Protein AF-A0A8K1D8U2-F1 (afdb_monomer)

pLDDT: mean 76.99, std 15.85, range [42.41, 95.38]

Secondary structure (DSSP, 8-state):
---HHHHHHHHHHHHHHHHHHHH-HHHHHHHHHHTTSS-SSHHHHHHHHHH-TT--HHHHHHHHHSTTTSTTS----STHHHHHHHHHHHHHHHHHSTTT----

Structure (mmCIF, N/CA/C/O backbone):
data_AF-A0A8K1D8U2-F1
#
_entry.id   AF-A0A8K1D8U2-F1
#
loop_
_atom_site.group_PDB
_atom_site.id
_atom_site.type_symbol
_atom_site.label_atom_id
_atom_site.label_alt_id
_atom_site.label_comp_id
_atom_site.label_asym_id
_atom_site.label_entity_id
_atom_site.label_seq_id
_atom_site.pdbx_PDB_ins_code
_atom_site.Cartn_x
_atom_site.Cartn_y
_atom_site.Cartn_z
_atom_site.occupancy
_atom_site.B_iso_or_equiv
_atom_site.auth_seq_id
_atom_site.auth_comp_id
_atom_site.auth_asym_id
_atom_site.auth_atom_id
_atom_site.pdbx_PDB_model_num
ATOM 1 N N . MET A 1 1 ? -29.006 2.093 9.162 1.00 42.41 1 MET A N 1
ATOM 2 C CA . MET A 1 1 ? -28.616 3.421 8.634 1.00 42.41 1 MET A CA 1
ATOM 3 C C . MET A 1 1 ? -27.496 3.972 9.512 1.00 42.41 1 MET A C 1
ATOM 5 O O . MET A 1 1 ? -27.709 4.123 10.707 1.00 42.41 1 MET A O 1
ATOM 9 N N . ALA A 1 2 ? -26.282 4.163 8.988 1.00 50.06 2 ALA A N 1
ATOM 10 C CA . ALA A 1 2 ? -25.165 4.686 9.782 1.00 50.06 2 ALA A CA 1
ATOM 11 C C . ALA A 1 2 ? -25.295 6.212 9.933 1.00 50.06 2 ALA A C 1
ATOM 13 O O . ALA A 1 2 ? -25.412 6.919 8.937 1.00 50.06 2 ALA A O 1
ATOM 14 N N . SER A 1 3 ? -25.294 6.719 11.168 1.00 56.31 3 SER A N 1
ATOM 15 C CA . SER A 1 3 ? -25.382 8.154 11.463 1.00 56.31 3 SER A CA 1
ATOM 16 C C . SER A 1 3 ? -24.217 8.922 10.805 1.00 56.31 3 SER A C 1
ATOM 18 O O . SER A 1 3 ? -23.077 8.461 10.905 1.00 56.31 3 SER A O 1
ATOM 20 N N . PRO A 1 4 ? -24.442 10.107 10.203 1.00 62.50 4 PRO A N 1
ATOM 21 C CA . PRO A 1 4 ? -23.428 10.859 9.444 1.00 62.50 4 PRO A CA 1
ATOM 22 C C . PRO A 1 4 ? -22.142 11.163 10.237 1.00 62.50 4 PRO A C 1
ATOM 24 O O . PRO A 1 4 ? -21.048 11.207 9.675 1.00 62.50 4 PRO A O 1
ATOM 27 N N . SER A 1 5 ? -22.250 11.267 11.565 1.00 62.62 5 SER A N 1
ATOM 28 C CA . SER A 1 5 ? -21.117 11.458 12.480 1.00 62.62 5 SER A CA 1
ATOM 29 C C . SER A 1 5 ? -20.125 10.275 12.483 1.00 62.62 5 SER A C 1
ATOM 31 O O . SER A 1 5 ? -18.909 10.470 12.537 1.00 62.62 5 SER A O 1
ATOM 33 N N . LYS A 1 6 ? -20.617 9.035 12.319 1.00 67.81 6 LYS A N 1
ATOM 34 C CA . LYS A 1 6 ? -19.779 7.820 12.269 1.00 67.81 6 LYS A CA 1
ATOM 35 C C . LYS A 1 6 ? -18.991 7.729 10.958 1.00 67.81 6 LYS A C 1
ATOM 37 O O . LYS A 1 6 ? -17.825 7.335 10.965 1.00 67.81 6 LYS A O 1
ATOM 42 N N . THR A 1 7 ? -19.590 8.152 9.844 1.00 73.44 7 THR A N 1
ATOM 43 C CA . THR A 1 7 ? -18.944 8.179 8.521 1.00 73.44 7 THR A CA 1
ATOM 44 C C . THR A 1 7 ? -17.790 9.182 8.474 1.00 73.44 7 THR A C 1
ATOM 46 O O . THR A 1 7 ? -16.704 8.857 7.993 1.00 73.44 7 THR A O 1
ATOM 49 N N . LEU A 1 8 ? -17.976 10.378 9.044 1.00 74.88 8 LEU A N 1
ATOM 50 C CA . LEU A 1 8 ? -16.925 11.399 9.102 1.00 74.88 8 LEU A CA 1
ATOM 51 C C . LEU A 1 8 ? -15.727 10.938 9.945 1.00 74.88 8 LEU A C 1
ATOM 53 O O . LEU A 1 8 ? -14.568 11.138 9.573 1.00 74.88 8 LEU A O 1
ATOM 57 N N . GLN A 1 9 ? -16.010 10.275 11.069 1.00 80.25 9 GLN A N 1
ATOM 58 C CA . GLN A 1 9 ? -14.987 9.721 11.949 1.00 80.25 9 GLN A CA 1
ATOM 59 C C . GLN A 1 9 ? -14.209 8.585 11.265 1.00 80.25 9 GLN A C 1
ATOM 61 O O . GLN A 1 9 ? -12.980 8.555 11.348 1.00 80.25 9 GLN A O 1
ATOM 66 N N . ARG A 1 10 ? -14.897 7.708 10.517 1.00 86.69 10 ARG A N 1
ATOM 67 C CA . ARG A 1 10 ? -14.271 6.657 9.698 1.00 86.69 10 ARG A CA 1
ATOM 68 C C . ARG A 1 10 ? -13.330 7.250 8.645 1.00 86.69 10 ARG A C 1
ATOM 70 O O . ARG A 1 10 ? -12.185 6.817 8.544 1.00 86.69 10 ARG A O 1
ATOM 77 N N . ASN A 1 11 ? -13.763 8.290 7.931 1.00 86.44 11 ASN A N 1
ATOM 78 C CA . ASN A 1 11 ? -12.952 8.954 6.904 1.00 86.44 11 ASN A CA 1
ATOM 79 C C . ASN A 1 11 ? -11.696 9.622 7.484 1.00 86.44 11 ASN A C 1
ATOM 81 O O . ASN A 1 11 ? -10.615 9.520 6.903 1.00 86.44 11 ASN A O 1
ATOM 85 N N . ARG A 1 12 ? -11.803 10.248 8.665 1.00 90.25 12 ARG A N 1
ATOM 86 C CA . ARG A 1 12 ? -10.640 10.805 9.380 1.00 90.25 12 ARG A CA 1
ATOM 87 C C . ARG A 1 12 ? -9.634 9.720 9.757 1.00 90.25 12 ARG A C 1
ATOM 89 O O . ARG A 1 12 ? -8.442 9.881 9.495 1.00 90.25 12 ARG A O 1
ATOM 96 N N . LYS A 1 13 ? -10.105 8.602 10.323 1.00 91.81 13 LYS A N 1
ATOM 97 C CA . LYS A 1 13 ? -9.245 7.454 10.648 1.00 91.81 13 LYS A CA 1
ATOM 98 C C . LYS A 1 13 ? -8.590 6.871 9.394 1.00 91.81 13 LYS A C 1
ATOM 100 O O . LYS A 1 13 ? -7.397 6.591 9.420 1.00 91.81 13 LYS A O 1
ATOM 105 N N . MET A 1 14 ? -9.316 6.795 8.278 1.00 91.75 14 MET A N 1
ATOM 106 C CA . MET A 1 14 ? -8.761 6.346 7.000 1.00 91.75 14 MET A CA 1
ATOM 107 C C . MET A 1 14 ? -7.629 7.257 6.508 1.00 91.75 14 MET A C 1
ATOM 109 O O . MET A 1 14 ? -6.565 6.773 6.125 1.00 91.75 14 MET A O 1
ATOM 113 N N . GLY A 1 15 ? -7.817 8.578 6.579 1.00 92.75 15 GLY A N 1
ATOM 114 C CA . GLY A 1 15 ? -6.771 9.547 6.242 1.00 92.75 15 GLY A CA 1
ATOM 115 C C . GLY A 1 15 ? -5.523 9.405 7.120 1.00 92.75 15 GLY A C 1
ATOM 116 O O . GLY A 1 15 ? -4.403 9.449 6.612 1.00 92.75 15 GLY A O 1
ATOM 117 N N . MET A 1 16 ? -5.698 9.171 8.425 1.00 93.31 16 MET A N 1
ATOM 118 C CA . MET A 1 16 ? -4.582 8.894 9.339 1.00 93.31 16 MET A CA 1
ATOM 119 C C . MET A 1 16 ? -3.870 7.579 9.006 1.00 93.31 16 MET A C 1
ATOM 121 O O . MET A 1 16 ? -2.643 7.549 9.000 1.00 93.31 16 MET A O 1
ATOM 125 N N . GLY A 1 17 ? -4.612 6.517 8.682 1.00 94.25 17 GLY A N 1
ATOM 126 C CA . GLY A 1 17 ? -4.040 5.227 8.294 1.00 94.25 17 GLY A CA 1
ATOM 127 C C . GLY A 1 17 ? -3.201 5.308 7.019 1.00 94.25 17 GLY A C 1
ATOM 128 O O . GLY A 1 17 ? -2.094 4.784 6.989 1.00 94.25 17 GLY A 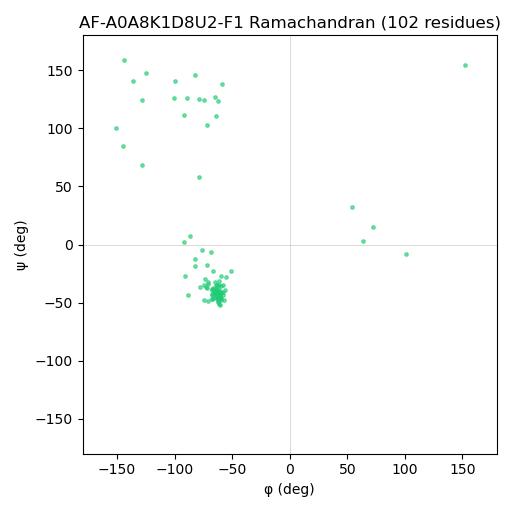O 1
ATOM 129 N N . ARG A 1 18 ? -3.657 6.059 6.006 1.00 94.69 18 ARG A N 1
ATOM 130 C CA . ARG A 1 18 ? -2.881 6.329 4.778 1.00 94.69 18 ARG A CA 1
ATOM 131 C C . ARG A 1 18 ? -1.595 7.109 5.066 1.00 94.69 18 ARG A C 1
ATOM 133 O O . ARG A 1 18 ? -0.532 6.744 4.579 1.00 94.69 18 ARG A O 1
ATOM 140 N N . LYS A 1 19 ? -1.666 8.151 5.906 1.00 95.00 19 LYS A N 1
ATOM 141 C CA . LYS A 1 19 ? -0.471 8.899 6.342 1.00 95.00 19 LYS A CA 1
ATOM 142 C C . LYS A 1 19 ? 0.522 7.999 7.080 1.00 95.00 19 LYS A C 1
ATOM 144 O O . LYS A 1 19 ? 1.710 8.060 6.790 1.00 95.00 19 LYS A O 1
ATOM 149 N N . LYS A 1 20 ? 0.031 7.148 7.988 1.00 95.06 20 LYS A N 1
ATOM 150 C CA . LYS A 1 20 ? 0.854 6.154 8.691 1.00 95.06 20 LYS A CA 1
ATOM 151 C C . LYS A 1 20 ? 1.489 5.173 7.712 1.00 95.06 20 LYS A C 1
ATOM 153 O O . LYS A 1 20 ? 2.685 4.968 7.810 1.00 95.06 20 LYS A O 1
ATOM 158 N N . PHE A 1 21 ? 0.732 4.658 6.743 1.00 94.75 21 PHE A N 1
ATOM 159 C CA . PHE A 1 21 ? 1.253 3.771 5.701 1.00 94.75 21 PHE A CA 1
ATOM 160 C C . PHE A 1 21 ? 2.385 4.421 4.900 1.00 94.75 21 PHE A C 1
ATOM 162 O O . PHE A 1 21 ? 3.413 3.799 4.673 1.00 94.75 21 PHE A O 1
ATOM 169 N N . ASN A 1 22 ? 2.232 5.690 4.520 1.00 92.62 22 ASN A N 1
ATOM 170 C CA . ASN A 1 22 ? 3.262 6.404 3.765 1.00 92.62 22 ASN A CA 1
ATOM 171 C C . ASN A 1 22 ? 4.549 6.649 4.569 1.00 92.62 22 ASN A C 1
ATOM 173 O O . ASN A 1 22 ? 5.590 6.869 3.960 1.00 92.62 22 ASN A O 1
ATOM 177 N N . MET A 1 23 ? 4.475 6.649 5.905 1.00 92.19 23 MET A N 1
ATOM 178 C CA . MET A 1 23 ? 5.639 6.764 6.794 1.00 92.19 23 MET A CA 1
ATOM 179 C C . MET A 1 23 ? 6.250 5.400 7.128 1.00 92.19 23 MET A C 1
ATOM 181 O O . MET A 1 23 ? 7.465 5.254 7.156 1.00 92.19 23 MET A O 1
ATOM 185 N N . ASP A 1 24 ? 5.401 4.420 7.423 1.00 92.25 24 ASP A N 1
ATOM 186 C CA . ASP A 1 24 ? 5.754 3.064 7.826 1.00 92.25 24 ASP A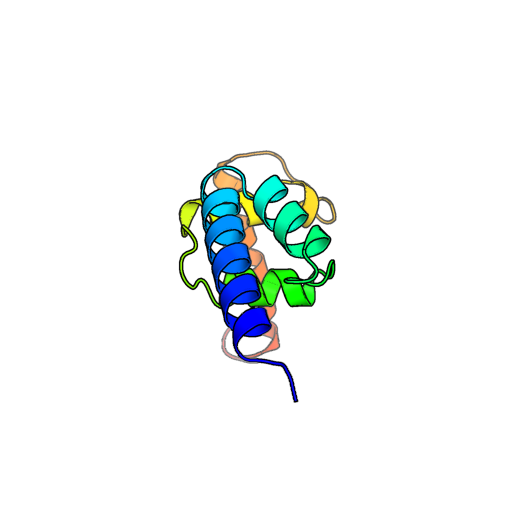 CA 1
ATOM 187 C C . ASP A 1 24 ? 4.622 2.131 7.354 1.00 92.25 24 ASP A C 1
ATOM 189 O O . ASP A 1 24 ? 3.550 2.076 7.977 1.00 92.25 24 ASP A O 1
ATOM 193 N N . PRO A 1 25 ? 4.815 1.426 6.226 1.00 91.25 25 PRO A N 1
ATOM 194 C CA . PRO A 1 25 ? 3.749 0.650 5.607 1.00 91.25 25 PRO A CA 1
ATOM 195 C C . PRO A 1 25 ? 3.149 -0.416 6.525 1.00 91.25 25 PRO A C 1
ATOM 197 O O . PRO A 1 25 ? 1.925 -0.548 6.602 1.00 91.25 25 PRO A O 1
ATOM 200 N N . LYS A 1 26 ? 3.990 -1.116 7.296 1.00 90.62 26 LYS A N 1
ATOM 201 C CA . LYS A 1 26 ? 3.555 -2.131 8.263 1.00 90.62 26 LYS A CA 1
ATOM 202 C C . LYS A 1 26 ? 2.658 -1.536 9.341 1.00 90.62 26 LYS A C 1
ATOM 204 O O . LYS A 1 26 ? 1.549 -2.030 9.547 1.00 90.62 26 LYS A O 1
ATOM 209 N N . LYS A 1 27 ? 3.087 -0.446 9.987 1.00 93.31 27 LYS A N 1
ATOM 210 C CA . LYS A 1 27 ? 2.278 0.231 11.015 1.00 93.31 27 LYS A CA 1
ATOM 211 C C . LYS A 1 27 ? 1.005 0.838 10.437 1.00 93.31 27 LYS A C 1
ATOM 213 O O . LYS A 1 27 ? -0.014 0.889 11.122 1.00 93.31 27 LYS A O 1
ATOM 218 N N . GLY A 1 28 ? 1.045 1.298 9.187 1.00 94.19 28 GLY A N 1
ATOM 219 C CA . GLY A 1 28 ? -0.133 1.776 8.470 1.00 94.19 28 GLY A CA 1
ATOM 220 C C . GLY A 1 28 ? -1.196 0.694 8.307 1.00 94.19 28 GLY A C 1
ATOM 221 O O . GLY A 1 28 ? -2.345 0.915 8.688 1.00 94.19 28 GLY A O 1
ATOM 222 N N . ILE A 1 29 ? -0.812 -0.480 7.793 1.00 92.88 29 ILE A N 1
ATOM 223 C CA . ILE A 1 29 ? -1.722 -1.625 7.646 1.00 92.88 29 ILE A CA 1
ATOM 224 C C . ILE A 1 29 ? -2.227 -2.098 9.008 1.00 92.88 29 ILE A C 1
ATOM 226 O O . ILE A 1 29 ? -3.433 -2.272 9.170 1.00 92.88 29 ILE A O 1
ATOM 230 N N . GLN A 1 30 ? -1.342 -2.228 10.001 1.00 93.06 30 GLN A N 1
ATOM 231 C CA . GLN A 1 30 ? -1.729 -2.627 11.353 1.00 93.06 30 GLN A CA 1
ATOM 232 C C . GLN A 1 30 ? -2.782 -1.679 11.941 1.00 93.06 30 GLN A C 1
ATOM 234 O O . GLN A 1 30 ? -3.828 -2.129 12.398 1.00 93.06 30 GLN A O 1
ATOM 239 N N . PHE A 1 31 ? -2.568 -0.365 11.842 1.00 95.38 31 PHE A N 1
ATOM 240 C CA . PHE A 1 31 ? -3.541 0.624 12.303 1.00 95.38 31 PHE A CA 1
ATOM 241 C C . PHE A 1 31 ? -4.879 0.508 11.562 1.00 95.38 31 PHE A C 1
ATOM 243 O O . PHE A 1 31 ? -5.941 0.604 12.172 1.00 95.38 31 PHE A O 1
ATOM 250 N N . LEU A 1 32 ? -4.857 0.315 10.241 1.00 94.19 32 LEU A N 1
ATOM 251 C CA . LEU A 1 32 ? -6.084 0.160 9.455 1.00 94.19 32 LEU A CA 1
ATOM 252 C C . LEU A 1 32 ? -6.868 -1.097 9.859 1.00 94.19 32 LEU A C 1
ATOM 254 O O . LEU A 1 32 ? -8.098 -1.062 9.869 1.00 94.19 32 LEU A O 1
ATOM 258 N N . VAL A 1 33 ? -6.169 -2.169 10.226 1.00 93.62 33 VAL A N 1
ATOM 259 C CA . VAL A 1 33 ? -6.763 -3.411 10.731 1.00 93.62 33 VAL A CA 1
ATOM 260 C C . VAL A 1 33 ? -7.342 -3.231 12.130 1.00 93.62 33 VAL A C 1
ATOM 262 O O . VAL A 1 33 ? -8.506 -3.551 12.350 1.00 93.62 33 VAL A O 1
ATOM 265 N N . GLU A 1 34 ? -6.578 -2.646 13.052 1.00 93.38 34 GLU A N 1
ATOM 266 C CA . GLU A 1 34 ? -7.020 -2.370 14.426 1.00 93.38 34 GLU A CA 1
ATOM 267 C C . GLU A 1 34 ? -8.226 -1.426 14.480 1.00 93.38 34 GLU A C 1
ATOM 269 O O . GLU A 1 34 ? -9.061 -1.523 15.372 1.00 93.38 34 GLU A O 1
ATOM 274 N N . GLN A 1 35 ? -8.337 -0.498 13.525 1.00 93.62 35 GLN A N 1
ATOM 275 C CA . GLN A 1 35 ? -9.480 0.410 13.420 1.00 93.62 35 GLN A CA 1
ATOM 276 C C . GLN A 1 35 ? -10.661 -0.174 12.624 1.00 93.62 35 GLN A C 1
ATOM 278 O O . GLN A 1 35 ? -11.598 0.572 12.323 1.00 93.62 35 GLN A O 1
ATOM 283 N N . GLU A 1 36 ? -10.610 -1.458 12.244 1.00 92.06 36 GLU A N 1
ATOM 284 C CA . GLU A 1 36 ? -11.634 -2.153 11.443 1.00 92.06 36 GLU A CA 1
ATOM 285 C C . GLU A 1 36 ? -11.959 -1.418 10.122 1.00 92.06 36 GLU A C 1
ATOM 287 O O . GLU A 1 36 ? -13.087 -1.386 9.604 1.00 92.06 36 GLU A O 1
ATOM 292 N N . LEU A 1 37 ? -10.938 -0.755 9.574 1.00 90.81 37 LEU A N 1
ATOM 293 C CA . LEU A 1 37 ? -10.985 -0.075 8.283 1.00 90.81 37 LEU A CA 1
ATOM 294 C C . LEU A 1 37 ? -10.544 -0.997 7.151 1.00 90.81 37 LEU A C 1
ATOM 296 O O . LEU A 1 37 ? -10.991 -0.816 6.019 1.00 90.81 37 LEU A O 1
ATOM 300 N N . LEU A 1 38 ? -9.696 -1.972 7.472 1.00 91.31 38 LEU A N 1
ATOM 301 C CA . LEU A 1 38 ? -9.151 -2.970 6.567 1.00 91.31 38 LEU A CA 1
ATOM 302 C C . LEU A 1 38 ? -9.210 -4.340 7.246 1.00 91.31 38 LEU A C 1
ATOM 304 O O . LEU A 1 38 ? -8.966 -4.447 8.443 1.00 91.31 38 LEU A O 1
ATOM 308 N N . ARG A 1 39 ? -9.534 -5.400 6.508 1.00 88.88 39 ARG A N 1
ATOM 309 C CA . ARG A 1 39 ? -9.479 -6.759 7.061 1.00 88.88 39 ARG A CA 1
ATOM 310 C C . ARG A 1 39 ? -8.042 -7.268 6.991 1.00 88.88 39 ARG A C 1
ATOM 312 O O . ARG A 1 39 ? -7.325 -6.968 6.040 1.00 88.88 39 ARG A O 1
ATOM 319 N N . HIS A 1 40 ? -7.634 -8.068 7.971 1.00 89.56 40 HIS A N 1
ATOM 320 C CA . HIS A 1 40 ? -6.306 -8.687 8.002 1.00 89.56 40 HIS A CA 1
ATOM 321 C C . HIS A 1 40 ? -6.239 -9.918 7.079 1.00 89.56 40 HIS A C 1
ATOM 323 O O . HIS A 1 40 ? -5.995 -11.039 7.522 1.00 89.56 40 HIS A O 1
ATOM 329 N N . THR A 1 41 ? -6.523 -9.716 5.791 1.00 86.25 41 THR A N 1
ATOM 330 C CA . THR A 1 41 ? -6.428 -10.739 4.743 1.00 86.25 41 THR A CA 1
ATOM 331 C C . THR A 1 41 ? -5.530 -10.226 3.621 1.00 86.25 41 THR A C 1
ATOM 333 O O . THR A 1 41 ? -5.499 -9.028 3.331 1.00 86.25 41 THR A O 1
ATOM 336 N N . ALA A 1 42 ? -4.804 -11.130 2.962 1.00 82.25 42 ALA A N 1
ATOM 337 C CA . ALA A 1 42 ? -3.945 -10.763 1.837 1.00 82.25 42 ALA A CA 1
ATOM 338 C C . ALA A 1 42 ? -4.740 -10.109 0.693 1.00 82.25 42 ALA A C 1
ATOM 340 O O . ALA A 1 42 ? -4.260 -9.171 0.064 1.00 82.25 42 ALA A O 1
ATOM 341 N N . GLU A 1 43 ? -5.969 -10.570 0.457 1.00 82.75 43 GLU A N 1
ATOM 342 C CA . GLU A 1 43 ? -6.832 -10.070 -0.611 1.00 82.75 43 GLU A CA 1
ATOM 343 C C . GLU A 1 43 ? -7.283 -8.623 -0.363 1.00 82.75 43 GLU A C 1
ATOM 345 O O . GLU A 1 43 ? -7.169 -7.773 -1.247 1.00 82.75 43 GLU A O 1
ATOM 350 N N . ASP A 1 44 ? -7.747 -8.313 0.850 1.00 87.69 44 ASP A N 1
ATOM 351 C CA . ASP A 1 44 ? -8.183 -6.960 1.202 1.00 87.69 44 ASP A CA 1
ATOM 352 C C . ASP A 1 44 ? -7.008 -5.977 1.222 1.00 87.69 44 ASP A C 1
ATOM 354 O O . ASP A 1 44 ? -7.128 -4.855 0.722 1.00 87.69 44 ASP A O 1
ATOM 358 N N . ILE A 1 45 ? -5.848 -6.409 1.728 1.00 89.25 45 ILE A N 1
ATO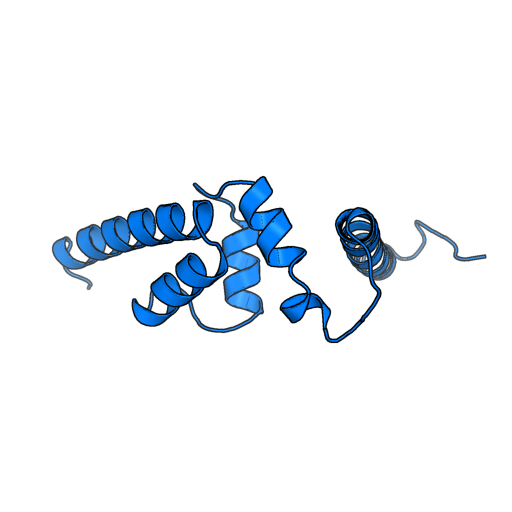M 359 C CA . ILE A 1 45 ? -4.616 -5.613 1.699 1.00 89.25 45 ILE A CA 1
ATOM 360 C C . ILE A 1 45 ? -4.186 -5.354 0.248 1.00 89.25 45 ILE A C 1
ATOM 362 O O . ILE A 1 45 ? -3.916 -4.208 -0.109 1.00 89.25 45 ILE A O 1
ATOM 366 N N . ALA A 1 46 ? -4.191 -6.371 -0.620 1.00 86.81 46 ALA A N 1
ATOM 367 C CA . ALA A 1 46 ? -3.857 -6.209 -2.034 1.00 86.81 46 ALA A CA 1
ATOM 368 C C . ALA A 1 46 ? -4.815 -5.241 -2.744 1.00 86.81 46 ALA A C 1
ATOM 370 O O . ALA A 1 46 ? -4.360 -4.353 -3.464 1.00 86.81 46 ALA A O 1
ATOM 371 N N . ARG A 1 47 ? -6.130 -5.338 -2.4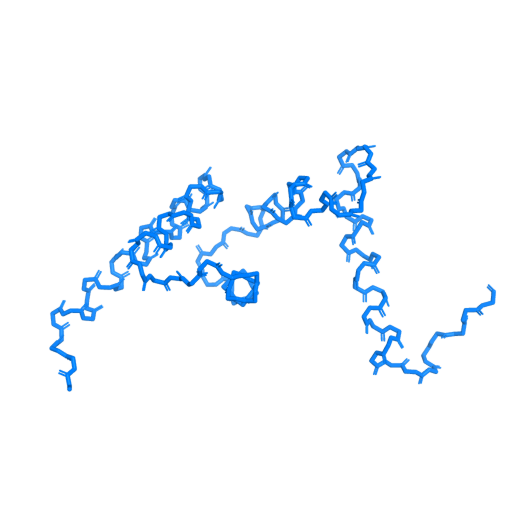94 1.00 86.56 47 ARG A N 1
ATOM 372 C CA . ARG A 1 47 ? -7.118 -4.382 -3.029 1.00 86.56 47 ARG A CA 1
ATOM 373 C C . ARG A 1 47 ? -6.862 -2.958 -2.546 1.00 86.56 47 ARG A C 1
ATOM 375 O O . ARG A 1 47 ? -6.976 -2.021 -3.335 1.00 86.56 47 ARG A O 1
ATOM 382 N N . PHE A 1 48 ? -6.515 -2.780 -1.273 1.00 90.75 48 PHE A N 1
ATOM 383 C CA . PHE A 1 48 ? -6.183 -1.471 -0.712 1.00 90.75 48 PHE A CA 1
ATOM 384 C C . PHE A 1 48 ? -4.957 -0.847 -1.393 1.00 90.75 48 PHE A C 1
ATOM 386 O O . PHE A 1 48 ? -5.013 0.314 -1.804 1.00 90.75 48 PHE A O 1
ATOM 393 N N . LEU A 1 49 ? -3.884 -1.626 -1.563 1.00 89.31 49 LEU A N 1
ATOM 394 C CA . LEU A 1 49 ? -2.664 -1.186 -2.244 1.00 89.31 49 LEU A CA 1
ATOM 395 C C . LEU A 1 49 ? -2.914 -0.896 -3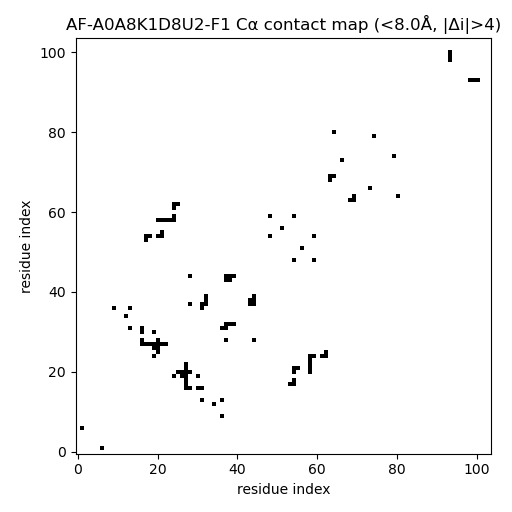.727 1.00 89.31 49 LEU A C 1
ATOM 397 O O . LEU A 1 49 ? -2.461 0.130 -4.228 1.00 89.31 49 LEU A O 1
ATOM 401 N N . TYR A 1 50 ? -3.681 -1.756 -4.405 1.00 85.31 50 TYR A N 1
ATOM 402 C CA . TYR A 1 50 ? -4.049 -1.596 -5.812 1.00 85.31 50 TYR A CA 1
ATOM 403 C C . TYR A 1 50 ? -4.884 -0.336 -6.048 1.00 85.31 50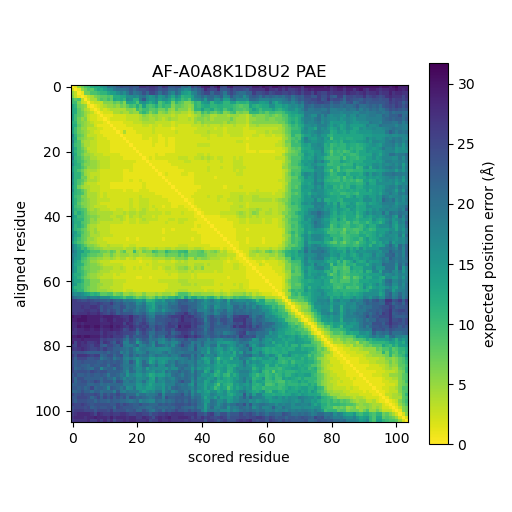 TYR A C 1
ATOM 405 O O . TYR A 1 50 ? -4.642 0.393 -7.008 1.00 85.31 50 TYR A O 1
ATOM 413 N N . LYS A 1 51 ? -5.835 -0.033 -5.151 1.00 88.44 51 LYS A N 1
ATOM 414 C CA . LYS A 1 51 ? -6.639 1.192 -5.252 1.00 88.44 51 LYS A CA 1
ATOM 415 C C . LYS A 1 51 ? -5.763 2.447 -5.170 1.00 88.44 51 LYS A C 1
ATOM 417 O O . LYS A 1 51 ? -6.088 3.450 -5.796 1.00 88.44 51 LYS A O 1
ATOM 422 N N . GLY A 1 52 ? -4.686 2.414 -4.379 1.00 81.06 52 GLY A N 1
ATOM 423 C CA . GLY A 1 52 ? -3.625 3.431 -4.381 1.00 81.06 52 GLY A CA 1
ATOM 424 C C . GLY A 1 52 ? -4.033 4.850 -3.958 1.00 81.06 52 GLY A C 1
ATOM 425 O O . GLY A 1 52 ? -3.208 5.761 -3.979 1.00 81.06 52 GLY A O 1
ATOM 426 N N . GLU A 1 53 ? -5.285 5.083 -3.560 1.00 86.19 53 GLU A N 1
ATOM 427 C CA . GLU A 1 53 ? -5.786 6.415 -3.216 1.00 86.19 53 GLU A CA 1
ATOM 428 C C . GLU A 1 53 ? -5.061 6.999 -1.995 1.00 86.19 53 GLU A C 1
ATOM 430 O O . GLU A 1 53 ? -5.272 6.571 -0.859 1.00 86.19 53 GLU A O 1
ATOM 435 N N . GLY A 1 54 ? -4.248 8.035 -2.213 1.00 87.88 54 GLY A N 1
ATOM 436 C CA . GLY A 1 54 ? -3.507 8.719 -1.149 1.00 87.88 54 GLY A CA 1
ATOM 437 C C . GLY A 1 54 ? -2.336 7.915 -0.574 1.00 87.88 54 GLY A C 1
ATOM 438 O O . GLY A 1 54 ? -1.838 8.266 0.499 1.00 87.88 54 GLY A O 1
ATOM 439 N N . LEU A 1 55 ? -1.906 6.854 -1.266 1.00 91.12 55 LEU A N 1
ATOM 440 C CA . LEU A 1 55 ? -0.734 6.059 -0.910 1.00 91.12 55 LEU A CA 1
ATOM 441 C C . LEU A 1 55 ? 0.473 6.470 -1.753 1.00 91.12 55 LEU A C 1
ATOM 443 O O . LEU A 1 55 ? 0.358 6.730 -2.951 1.00 91.12 55 LEU A O 1
ATOM 447 N N . ASN A 1 56 ? 1.644 6.515 -1.129 1.00 89.12 56 ASN A N 1
ATOM 448 C CA . ASN A 1 56 ? 2.898 6.733 -1.831 1.00 89.12 56 ASN A CA 1
ATOM 449 C C . ASN A 1 56 ? 3.282 5.450 -2.585 1.00 89.12 56 ASN A C 1
ATOM 451 O O . ASN A 1 56 ? 3.413 4.388 -1.980 1.00 89.12 56 ASN A O 1
ATOM 455 N N . LYS A 1 57 ? 3.498 5.556 -3.901 1.00 85.19 57 LYS A N 1
ATOM 456 C CA . LYS A 1 57 ? 3.893 4.428 -4.759 1.00 85.19 57 LYS A CA 1
ATOM 457 C C . LYS A 1 57 ? 5.192 3.767 -4.289 1.00 85.19 57 LYS A C 1
ATOM 459 O O . LYS A 1 57 ? 5.297 2.547 -4.356 1.00 85.19 57 LYS A O 1
ATOM 464 N N . THR A 1 58 ? 6.136 4.543 -3.754 1.00 86.00 58 THR A N 1
ATOM 465 C CA . THR A 1 58 ? 7.378 4.010 -3.176 1.00 86.00 58 THR A CA 1
ATOM 466 C C . THR A 1 58 ? 7.090 3.169 -1.936 1.00 86.00 58 THR A C 1
ATOM 468 O O . THR A 1 58 ? 7.550 2.040 -1.847 1.00 86.00 58 THR A O 1
ATOM 471 N N . ALA A 1 59 ? 6.237 3.663 -1.032 1.00 86.56 59 ALA A N 1
ATOM 472 C CA . ALA A 1 59 ? 5.836 2.940 0.177 1.00 86.56 59 ALA A CA 1
ATOM 473 C C . ALA A 1 59 ? 5.072 1.641 -0.146 1.00 86.56 59 ALA A C 1
ATOM 475 O O . ALA A 1 59 ? 5.253 0.628 0.526 1.00 86.56 59 ALA A O 1
ATOM 476 N N . ILE A 1 60 ? 4.248 1.652 -1.202 1.00 87.44 60 ILE A N 1
ATOM 477 C CA . ILE A 1 60 ? 3.602 0.442 -1.733 1.00 87.44 60 ILE A CA 1
ATOM 478 C C . ILE A 1 60 ? 4.663 -0.549 -2.223 1.00 87.44 60 ILE A C 1
ATOM 480 O O . ILE A 1 60 ? 4.613 -1.724 -1.864 1.00 87.44 60 ILE A O 1
ATOM 484 N N . GLY A 1 61 ? 5.631 -0.076 -3.012 1.00 83.69 61 GLY A N 1
ATOM 485 C CA . GLY A 1 61 ? 6.728 -0.898 -3.514 1.00 83.69 61 GLY A CA 1
ATOM 486 C C . GLY A 1 61 ? 7.576 -1.506 -2.398 1.00 83.69 61 GLY A C 1
ATOM 487 O O . GLY A 1 61 ? 7.896 -2.691 -2.452 1.00 83.69 61 GLY A O 1
ATOM 488 N N . ASP A 1 62 ? 7.874 -0.735 -1.354 1.00 84.38 62 ASP A N 1
ATOM 489 C CA . ASP A 1 62 ? 8.609 -1.220 -0.189 1.00 84.38 62 ASP A CA 1
ATOM 490 C C . ASP A 1 62 ? 7.812 -2.243 0.612 1.00 84.38 62 ASP A C 1
ATOM 492 O O . ASP A 1 62 ? 8.364 -3.277 0.970 1.00 84.38 62 ASP A O 1
ATOM 496 N N . TYR A 1 63 ? 6.514 -2.026 0.824 1.00 85.06 63 TYR A N 1
ATOM 497 C CA . TYR A 1 63 ? 5.659 -2.996 1.512 1.00 85.06 63 TYR A CA 1
ATOM 498 C C . TYR A 1 63 ? 5.541 -4.327 0.761 1.00 85.06 63 TYR A C 1
ATOM 500 O O . TYR A 1 63 ? 5.620 -5.392 1.366 1.00 85.06 63 TYR A O 1
ATOM 508 N N . LEU A 1 64 ? 5.378 -4.277 -0.564 1.00 81.38 64 LEU A N 1
ATOM 509 C CA . LEU A 1 64 ? 5.324 -5.473 -1.411 1.00 81.38 64 LEU A CA 1
ATOM 510 C C . LEU A 1 64 ? 6.695 -6.152 -1.538 1.00 81.38 64 LEU A C 1
ATOM 512 O O . LEU A 1 64 ? 6.778 -7.373 -1.646 1.00 81.38 64 LEU A O 1
ATOM 516 N N . GLY A 1 65 ? 7.767 -5.357 -1.533 1.00 72.31 65 GLY A N 1
ATOM 517 C CA . GLY A 1 65 ? 9.151 -5.816 -1.613 1.00 72.31 65 GLY A CA 1
ATOM 518 C C . GLY A 1 65 ? 9.734 -6.278 -0.276 1.00 72.31 65 GLY A C 1
ATOM 519 O O . GLY A 1 65 ? 10.806 -6.890 -0.256 1.00 72.31 65 GLY A O 1
ATOM 520 N N . GLU A 1 66 ? 9.069 -6.003 0.848 1.00 68.88 66 GLU A N 1
ATOM 521 C CA . GLU A 1 66 ? 9.475 -6.508 2.149 1.00 68.88 66 GLU A CA 1
ATOM 522 C C . GLU A 1 66 ? 9.350 -8.028 2.168 1.00 68.88 66 GLU A C 1
ATOM 524 O O . GLU A 1 66 ? 8.304 -8.616 1.883 1.00 68.88 66 GLU A O 1
ATOM 529 N N . ARG A 1 67 ? 10.456 -8.676 2.547 1.00 55.00 67 ARG A N 1
ATOM 530 C CA . ARG A 1 67 ? 10.644 -10.119 2.409 1.00 55.00 67 ARG A CA 1
ATOM 531 C C . ARG A 1 67 ? 9.494 -10.953 2.982 1.00 55.00 67 ARG A C 1
ATOM 533 O O . ARG A 1 67 ? 9.386 -12.080 2.554 1.00 55.00 67 ARG A O 1
ATOM 540 N N . GLN A 1 68 ? 8.663 -10.485 3.926 1.00 56.06 68 GLN A N 1
ATOM 541 C CA . GLN A 1 68 ? 7.629 -11.300 4.602 1.00 56.06 68 GLN A CA 1
ATOM 542 C C . GLN A 1 68 ? 6.425 -11.690 3.739 1.00 56.06 68 GLN A C 1
ATOM 544 O O . GLN A 1 68 ? 5.953 -12.812 3.890 1.00 56.06 68 GLN A O 1
ATOM 549 N N . PHE A 1 69 ? 5.994 -10.865 2.782 1.00 52.28 69 PHE A N 1
ATOM 550 C CA . PHE A 1 69 ? 5.008 -11.302 1.779 1.00 52.28 69 PHE A CA 1
ATOM 551 C C . PHE A 1 69 ? 5.647 -12.251 0.746 1.00 52.28 69 PHE A C 1
ATOM 553 O O . PHE A 1 69 ? 5.020 -13.180 0.248 1.00 52.28 69 PHE A O 1
ATOM 560 N N . LEU A 1 70 ? 6.946 -12.064 0.499 1.00 48.53 70 LEU A N 1
ATOM 561 C CA . LEU A 1 70 ? 7.767 -12.850 -0.422 1.00 48.53 70 LEU A CA 1
ATOM 562 C C . LEU A 1 70 ? 8.490 -14.042 0.246 1.00 48.53 70 LEU A C 1
ATOM 564 O O . LEU A 1 70 ? 9.230 -14.749 -0.430 1.00 48.53 70 LEU A O 1
ATOM 568 N N . TRP A 1 71 ? 8.312 -14.307 1.550 1.00 45.72 71 TRP A N 1
ATOM 569 C CA . TRP A 1 71 ? 9.062 -15.353 2.280 1.00 45.72 71 TRP A CA 1
ATOM 570 C C . TRP A 1 71 ? 8.530 -16.762 1.960 1.00 45.72 71 TRP A C 1
ATOM 572 O O . TRP A 1 71 ? 9.165 -17.730 2.362 1.00 45.72 71 TRP A O 1
ATOM 582 N N . SER A 1 72 ? 7.448 -16.899 1.175 1.00 47.88 72 SER A N 1
ATOM 583 C CA . SER A 1 72 ? 7.142 -18.173 0.496 1.00 47.88 72 SER A CA 1
ATOM 584 C C . SER A 1 72 ? 8.089 -18.480 -0.675 1.00 47.88 72 SER A C 1
ATOM 586 O O . SER A 1 72 ? 8.179 -19.633 -1.074 1.00 47.88 72 SER A O 1
ATOM 588 N N . PHE A 1 73 ? 8.833 -17.502 -1.211 1.00 48.69 73 PHE A N 1
ATOM 589 C CA . PHE A 1 73 ? 9.709 -17.681 -2.380 1.00 48.69 73 PHE A CA 1
ATOM 590 C C . PHE A 1 73 ? 10.977 -16.814 -2.239 1.00 48.69 73 PHE A C 1
ATOM 592 O O . PHE A 1 73 ? 11.057 -15.655 -2.655 1.00 48.69 73 PHE A O 1
ATOM 599 N N . ARG A 1 74 ? 11.976 -17.352 -1.536 1.00 42.62 74 ARG A N 1
ATOM 600 C CA . ARG A 1 74 ? 13.123 -16.605 -0.997 1.00 42.62 74 ARG A CA 1
ATOM 601 C C . ARG A 1 74 ? 14.304 -16.519 -1.978 1.00 42.62 74 ARG A C 1
ATOM 603 O O . ARG A 1 74 ? 14.866 -17.551 -2.311 1.00 42.62 74 ARG A O 1
ATOM 610 N N . LEU A 1 75 ? 14.785 -15.301 -2.275 1.00 44.78 75 LEU A N 1
ATOM 611 C CA . LEU A 1 75 ? 16.171 -14.998 -2.702 1.00 44.78 75 LEU A CA 1
ATOM 612 C C . LEU A 1 75 ? 16.668 -13.631 -2.138 1.00 44.78 75 LEU A C 1
ATOM 614 O O . LEU A 1 75 ? 15.825 -12.807 -1.736 1.00 44.78 75 LEU A O 1
ATOM 618 N N . PRO A 1 76 ? 18.004 -13.390 -2.042 1.00 48.53 76 PRO A N 1
ATOM 619 C CA . PRO A 1 76 ? 18.603 -12.198 -1.420 1.00 48.53 76 PRO A CA 1
ATOM 620 C C . PRO A 1 76 ? 19.081 -11.110 -2.416 1.00 48.53 76 PRO A C 1
ATOM 622 O O . PRO A 1 76 ? 19.909 -11.392 -3.273 1.00 48.53 76 PRO A O 1
ATOM 625 N N . GLY A 1 77 ? 18.627 -9.854 -2.258 1.00 58.56 77 GLY A N 1
ATOM 626 C CA . GLY A 1 77 ? 19.159 -8.656 -2.947 1.00 58.56 77 GLY A CA 1
ATOM 627 C C . GLY A 1 77 ? 18.110 -7.541 -3.131 1.00 58.56 77 GLY A C 1
ATOM 628 O O . GLY A 1 77 ? 16.919 -7.840 -3.146 1.00 58.56 77 GLY A O 1
ATOM 629 N N . GLU A 1 78 ? 18.518 -6.266 -3.244 1.00 54.41 78 GLU A N 1
ATOM 630 C CA . GLU A 1 78 ? 17.591 -5.122 -3.436 1.00 54.41 78 GLU A CA 1
ATOM 631 C C . GLU A 1 78 ? 17.075 -4.990 -4.880 1.00 54.41 78 GLU A C 1
ATOM 633 O O . GLU A 1 78 ? 15.890 -4.722 -5.079 1.00 54.41 78 GLU A O 1
ATOM 638 N N . ALA A 1 79 ? 17.915 -5.285 -5.883 1.00 57.25 79 ALA A N 1
ATOM 639 C CA . ALA A 1 79 ? 17.521 -5.334 -7.300 1.00 57.25 79 ALA A CA 1
ATOM 640 C C . ALA A 1 79 ? 16.409 -6.371 -7.575 1.00 57.25 79 ALA A C 1
ATOM 642 O O . ALA A 1 79 ? 15.554 -6.176 -8.434 1.00 57.25 79 ALA A O 1
ATOM 643 N N . GLN A 1 80 ? 16.330 -7.418 -6.747 1.00 54.81 80 GLN A N 1
ATOM 644 C CA . GLN A 1 80 ? 15.328 -8.483 -6.856 1.00 54.81 80 GLN A CA 1
ATOM 645 C C . GLN A 1 80 ? 13.892 -8.041 -6.548 1.00 54.81 80 GLN A C 1
ATOM 647 O O . GLN A 1 80 ? 12.983 -8.862 -6.656 1.00 54.81 80 GLN A O 1
ATOM 652 N N . LYS A 1 81 ? 13.653 -6.804 -6.091 1.00 59.34 81 LYS A N 1
ATOM 653 C CA . LYS A 1 81 ? 12.284 -6.308 -5.881 1.00 59.34 81 LYS A CA 1
ATOM 654 C C . LYS A 1 81 ? 11.553 -6.143 -7.221 1.00 59.34 81 LYS A C 1
ATOM 656 O O . LYS A 1 81 ? 10.403 -6.559 -7.331 1.00 59.34 81 LYS A O 1
ATOM 661 N N . ILE A 1 82 ? 12.229 -5.583 -8.230 1.00 60.47 82 ILE A N 1
ATOM 662 C CA . ILE A 1 82 ? 11.649 -5.337 -9.560 1.00 60.47 82 ILE A CA 1
ATOM 663 C C . ILE A 1 82 ? 11.518 -6.651 -10.330 1.00 60.47 82 ILE A C 1
ATOM 665 O O . ILE A 1 82 ? 10.426 -6.950 -10.808 1.00 60.47 82 ILE A O 1
ATOM 669 N N . ASP A 1 83 ? 12.575 -7.469 -10.366 1.00 61.16 83 ASP A N 1
ATOM 670 C CA . ASP A 1 83 ? 12.550 -8.771 -11.050 1.00 61.16 83 ASP A CA 1
ATOM 671 C C . ASP A 1 83 ? 11.418 -9.668 -10.536 1.00 61.16 83 ASP A C 1
ATOM 673 O O . ASP A 1 83 ? 10.711 -10.287 -11.323 1.00 61.16 83 ASP A O 1
ATOM 677 N N . ARG A 1 84 ? 11.156 -9.668 -9.222 1.00 59.31 84 ARG A N 1
ATOM 678 C CA . ARG A 1 84 ? 10.064 -10.463 -8.634 1.00 59.31 84 ARG A CA 1
ATOM 679 C C . ARG A 1 84 ? 8.671 -9.928 -8.943 1.00 59.31 84 ARG A C 1
ATOM 681 O O . ARG A 1 84 ? 7.755 -10.719 -9.157 1.00 59.31 84 ARG A O 1
ATOM 688 N N . MET A 1 85 ? 8.488 -8.605 -8.973 1.00 65.19 85 MET A N 1
ATOM 689 C CA . MET A 1 85 ? 7.221 -8.021 -9.433 1.00 65.19 85 MET A CA 1
ATOM 690 C C . MET A 1 85 ? 6.964 -8.372 -10.898 1.00 65.19 85 MET A C 1
ATOM 692 O O . MET A 1 85 ? 5.843 -8.734 -11.252 1.00 65.19 85 MET A O 1
ATOM 696 N N . MET A 1 86 ? 8.009 -8.308 -11.724 1.00 67.94 86 MET A N 1
ATOM 697 C CA . MET A 1 86 ? 7.941 -8.646 -13.141 1.00 67.94 86 MET A CA 1
ATOM 698 C C . MET A 1 86 ? 7.693 -10.138 -13.369 1.00 67.94 86 MET A C 1
ATOM 700 O O . MET A 1 86 ? 6.900 -10.476 -14.238 1.00 67.94 86 MET A O 1
ATOM 704 N N . GLU A 1 87 ? 8.278 -11.028 -12.568 1.00 70.00 87 GLU A N 1
ATOM 705 C CA . GLU A 1 87 ? 8.049 -12.474 -12.663 1.00 70.00 87 GLU A CA 1
ATOM 706 C C . GLU A 1 87 ? 6.616 -12.860 -12.264 1.00 70.00 87 GLU A C 1
ATOM 708 O O . GLU A 1 87 ? 5.937 -13.569 -13.008 1.00 70.00 87 GLU A O 1
ATOM 713 N N . ALA A 1 88 ? 6.102 -12.340 -11.144 1.00 67.81 88 ALA A N 1
ATOM 714 C CA . ALA A 1 88 ? 4.716 -12.578 -10.732 1.00 67.81 88 ALA A CA 1
ATOM 715 C C . ALA A 1 88 ? 3.709 -12.012 -11.750 1.00 67.81 88 ALA A C 1
ATOM 717 O O . ALA A 1 88 ? 2.690 -12.642 -12.054 1.00 67.81 88 ALA A O 1
ATOM 718 N N . PHE A 1 89 ? 4.009 -10.835 -12.308 1.00 74.50 89 PHE A N 1
ATOM 719 C CA . PHE A 1 89 ? 3.242 -10.256 -13.404 1.00 74.50 89 PHE A CA 1
ATOM 720 C C . PHE A 1 89 ? 3.287 -11.148 -14.649 1.00 74.50 89 PHE A C 1
ATOM 722 O O . PHE A 1 89 ? 2.230 -11.474 -15.185 1.00 74.50 89 PHE A O 1
ATOM 729 N N . ALA A 1 90 ? 4.474 -11.593 -15.070 1.00 74.50 90 ALA A N 1
ATOM 730 C CA . ALA A 1 90 ? 4.662 -12.438 -16.245 1.00 74.50 90 ALA A CA 1
ATOM 731 C C . ALA A 1 90 ? 3.910 -13.770 -16.115 1.00 74.50 90 ALA A C 1
ATOM 733 O O . ALA A 1 90 ? 3.174 -14.143 -17.026 1.00 74.50 90 ALA A O 1
ATOM 734 N N . GLN A 1 91 ? 3.997 -14.445 -14.964 1.00 73.19 91 GLN A N 1
ATOM 735 C CA . GLN A 1 91 ? 3.268 -15.695 -14.718 1.00 73.19 91 GLN A CA 1
ATOM 736 C C . GLN A 1 91 ? 1.754 -15.506 -14.841 1.00 73.19 91 GLN A C 1
ATOM 738 O O . GLN A 1 91 ? 1.075 -16.271 -15.531 1.00 73.19 91 GLN A O 1
ATOM 743 N N . ARG A 1 92 ? 1.206 -14.462 -14.203 1.00 77.44 92 ARG A N 1
ATOM 744 C CA . ARG A 1 92 ? -0.231 -14.176 -14.285 1.00 77.44 92 ARG A CA 1
ATOM 745 C C . ARG A 1 92 ? -0.643 -13.767 -15.696 1.00 77.44 92 ARG A C 1
ATOM 747 O O . ARG A 1 92 ? -1.718 -14.155 -16.145 1.00 77.44 92 ARG A O 1
ATOM 754 N N . TYR A 1 93 ? 0.202 -13.013 -16.391 1.00 72.56 93 TYR A N 1
ATOM 755 C CA . TYR A 1 93 ? -0.042 -12.580 -17.757 1.00 72.56 93 TYR A CA 1
ATOM 756 C C . TYR A 1 93 ? -0.098 -13.770 -18.722 1.00 72.56 93 TYR A C 1
ATOM 758 O O . TYR A 1 93 ? -1.048 -13.851 -19.497 1.00 72.56 93 TYR A O 1
ATOM 766 N N . CYS A 1 94 ? 0.835 -14.722 -18.635 1.00 77.44 94 CYS A N 1
ATOM 767 C CA . CYS A 1 94 ? 0.831 -15.927 -19.470 1.00 77.44 94 CYS A CA 1
ATOM 768 C C . CYS A 1 94 ? -0.381 -16.830 -19.195 1.00 77.44 94 CYS A C 1
ATOM 770 O O . CYS A 1 94 ? -0.966 -17.366 -20.132 1.00 77.44 94 CYS A O 1
ATOM 772 N N . LEU A 1 95 ? -0.807 -16.958 -17.931 1.00 76.06 95 LEU A N 1
ATOM 773 C CA . LEU A 1 95 ? -2.016 -17.713 -17.571 1.00 76.06 95 LEU A CA 1
ATOM 774 C C . LEU A 1 95 ? -3.295 -17.074 -18.127 1.00 76.06 95 LEU A C 1
ATOM 776 O O . LEU A 1 95 ? -4.196 -17.781 -18.569 1.00 76.06 95 LEU A O 1
ATOM 780 N N . CYS A 1 96 ? -3.387 -15.744 -18.091 1.00 76.56 96 CYS A N 1
ATOM 781 C CA . CYS A 1 96 ? -4.560 -15.020 -18.579 1.00 76.56 96 CYS A CA 1
ATOM 782 C C . CYS A 1 96 ? -4.561 -14.809 -20.103 1.00 76.56 96 CYS A C 1
ATOM 784 O O . C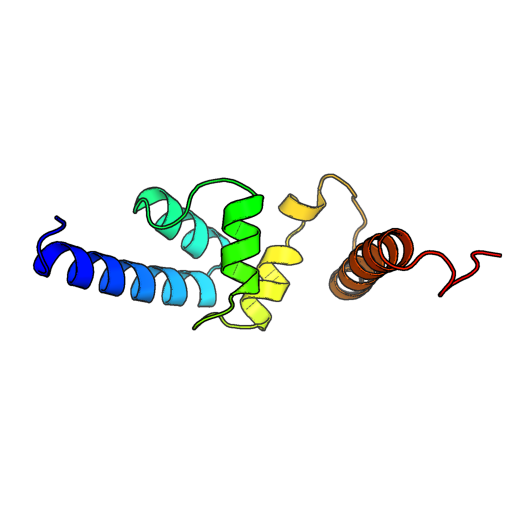YS A 1 96 ? -5.620 -14.527 -20.656 1.00 76.56 96 CYS A O 1
ATOM 786 N N . ASN A 1 9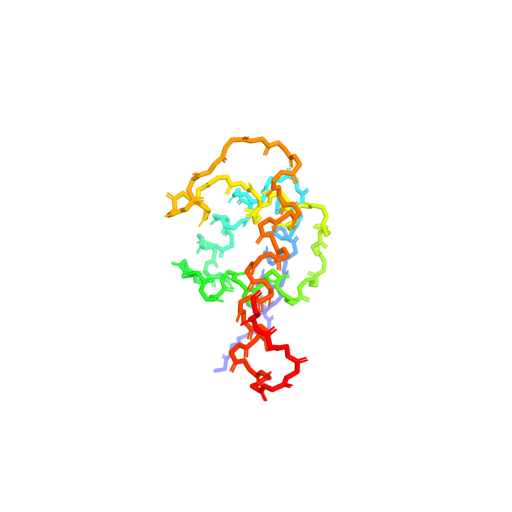7 ? -3.411 -14.929 -20.779 1.00 79.50 97 ASN A N 1
ATOM 787 C CA . ASN A 1 97 ? -3.264 -14.704 -22.220 1.00 79.50 97 ASN A CA 1
ATOM 788 C C . ASN A 1 97 ? -2.573 -15.907 -22.894 1.00 79.50 97 ASN A C 1
ATOM 790 O O . ASN A 1 97 ? -1.424 -15.793 -23.341 1.00 79.50 97 ASN A O 1
ATOM 794 N N . PRO A 1 98 ? -3.246 -17.073 -22.963 1.00 75.56 98 PRO A N 1
ATOM 795 C CA . PRO A 1 98 ? -2.685 -18.248 -23.617 1.00 75.56 98 PRO A CA 1
ATOM 796 C C . PRO A 1 98 ? -2.451 -17.960 -25.109 1.00 75.56 98 PRO A C 1
ATOM 798 O O . PRO 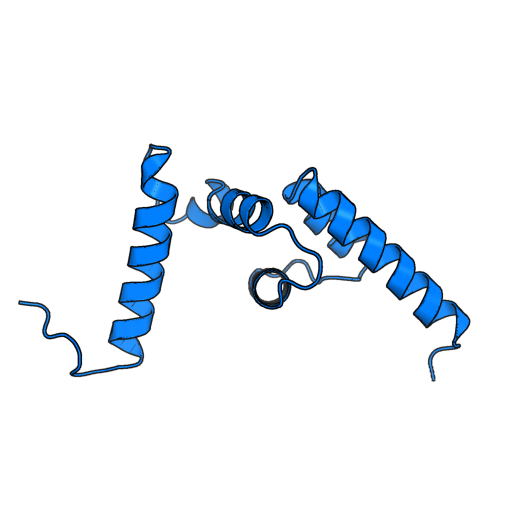A 1 98 ? -3.370 -17.571 -25.825 1.00 75.56 98 PRO A O 1
ATOM 801 N N . GLY A 1 99 ? -1.208 -18.134 -25.568 1.00 76.94 99 GLY A N 1
ATOM 802 C CA . GLY A 1 99 ? -0.804 -17.949 -26.970 1.00 76.94 99 GLY A CA 1
ATOM 803 C C . GLY A 1 99 ? -0.092 -16.632 -27.297 1.00 76.94 99 GLY A C 1
ATOM 804 O O . GLY A 1 99 ? 0.437 -16.507 -28.396 1.00 76.94 99 GLY A O 1
ATOM 805 N N . VAL A 1 100 ? -0.016 -15.673 -26.364 1.00 80.06 100 VAL A N 1
ATOM 806 C CA . VAL A 1 100 ? 0.769 -14.436 -26.575 1.00 80.06 100 VAL A CA 1
ATOM 807 C C . VAL A 1 100 ? 2.273 -14.699 -26.466 1.00 80.06 100 VAL A C 1
ATOM 809 O O . VAL A 1 100 ? 3.059 -14.105 -27.199 1.00 80.06 100 VAL A O 1
ATOM 812 N N . PHE A 1 101 ? 2.671 -15.619 -25.587 1.00 69.88 101 PHE A N 1
ATOM 813 C CA . PHE A 1 101 ? 4.061 -16.025 -25.412 1.00 69.88 101 PHE A CA 1
ATOM 814 C C . PHE A 1 101 ? 4.175 -17.549 -25.490 1.00 69.88 101 PHE A C 1
ATOM 816 O O . PHE A 1 101 ? 3.502 -18.271 -24.755 1.00 69.88 101 PHE A O 1
ATOM 823 N N . THR A 1 102 ? 5.026 -18.042 -26.386 1.00 58.78 102 THR A N 1
ATOM 824 C CA . THR A 1 102 ? 5.441 -19.446 -26.453 1.00 58.78 102 THR A CA 1
ATOM 825 C C . THR A 1 102 ? 6.712 -19.604 -25.626 1.00 58.78 102 THR A C 1
ATOM 827 O O . THR A 1 102 ? 7.749 -19.061 -25.999 1.00 58.78 102 THR A O 1
ATOM 830 N N . CYS A 1 103 ? 6.648 -20.309 -24.497 1.00 48.91 103 CYS A N 1
ATOM 831 C CA . CYS A 1 103 ? 7.853 -20.681 -23.758 1.00 48.91 103 CYS A CA 1
ATOM 832 C C . CYS A 1 103 ? 8.589 -21.769 -24.558 1.00 48.91 103 CYS A C 1
ATOM 834 O O . CYS A 1 103 ? 8.130 -22.911 -24.577 1.00 48.91 103 CYS A O 1
ATOM 836 N N . THR A 1 104 ? 9.672 -21.410 -25.250 1.00 45.25 104 THR A N 1
ATOM 837 C CA . THR A 1 104 ? 10.663 -22.354 -25.803 1.00 45.25 104 THR A CA 1
ATOM 838 C C . THR A 1 104 ? 11.887 -22.400 -24.916 1.00 45.25 104 THR A C 1
ATOM 840 O O . THR A 1 104 ? 12.347 -21.293 -24.552 1.00 45.25 104 THR A O 1
#

Nearest PDB structures (foldseek):
  4jxh-assembly1_A  TM=8.589E-01  e=2.521E-10  Homo sapiens
  1r8s-assembly1_E  TM=8.428E-01  e=1.735E-09  Homo sapiens
  2r09-assembly2_B  TM=8.407E-01  e=7.259E-09  Mus musculus
  2r0d-assembly2_B  TM=8.398E-01  e=9.908E-09  Mus musculus
  6u3g-assembly1_A  TM=8.600E-01  e=1.054E-07  Homo sapiens

Solvent-accessible surface area (backbone atoms only — not comparable to full-atom values): 6168 Å² total; per-residue (Å²): 135,85,57,71,71,58,56,55,53,50,52,51,51,51,54,50,24,36,56,37,20,53,76,38,39,68,64,8,51,49,49,26,35,78,68,72,72,40,61,97,42,73,65,52,46,50,50,55,61,70,65,40,81,79,49,45,68,66,37,50,51,48,53,66,51,36,59,78,80,37,61,88,66,81,82,92,63,79,75,51,45,59,57,51,54,50,48,57,48,48,54,54,47,49,71,75,40,79,78,80,67,82,93,124

Organism: NCBI:txid364589

Mean predicted aligned error: 11.55 Å

InterPro domains:
  IPR000904 Sec7 domain [PF01369] (11-68)
  IPR000904 Sec7 domain [PS50190] (3-101)
  IPR000904 Sec7 domain [SM00222] (7-104)
  IPR023394 Sec7, C-terminal domain superfamily [G3DSA:1.10.1000.11] (68-104)
  IPR035999 Sec7 domain superfamily [SSF48425] (6-100)

Sequence (104 aa):
MASPSKTLQRNRKMGMGRKKFNMDPKKGIQFLVEQELLRHTAEDIARFLYKGEGLNKTAIGDYLGERQFLWSFRLPGEAQKIDRMMEAFAQRYCLCNPGVFTCT

Radius of gyration: 17.14 Å; Cα contacts (8 Å, |Δi|>4): 61; chains: 1; bounding box: 48×34×41 Å

Foldseek 3Di:
DDDPVVVVVLVVQLLVLQVCLQVPVVVSVVSCCVVVNFPPDPVRVVVVLVVVVSHDPVSSLCVQQPCPVVVVPDDDDPVVSVVVVVVVVVVVCCVVDPPPDDDD